Protein 2FCR (pdb70)

Sequence (173 aa):
KIGIFFSTSTGNTTEVADFIGKTLGAKADAPIDVDDVTDPQALKDYDLLFLGAPTWNTGADTERSGTSWDEFLYDKLPEVDMKDLPVAIFGLGDAEGYPDNF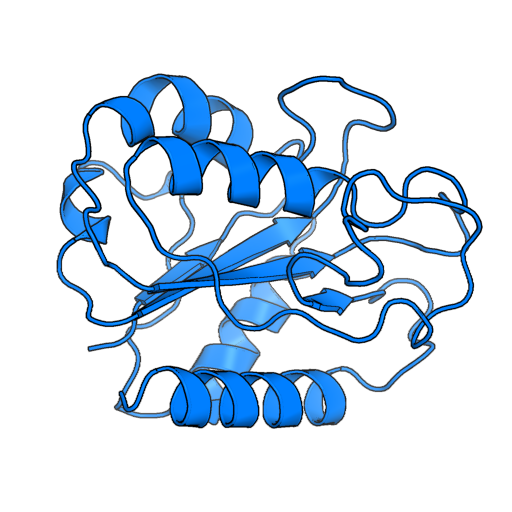CDAIEEIHDCFAKQGAKPVGFSNPDDYDYEESKSVRDGKFLGLPLDMVNDQIPMEKRVAGWVEAVVSETGV

Solvent-accessible surface area: 7747 Å² total; per-residue (Å²): 103,1,0,0,2,13,2,38,64,99,25,54,1,44,104,0,0,75,46,0,10,152,54,16,36,97,82,15,51,77,36,56,34,3,108,105,11,127,84,10,63,36,1,95,111,25,79,0,0,0,0,0,1,12,31,122,63,73,46,31,110,66,89,15,2,32,16,33,0,16,99,2,4,93,91,47,1,68,110,1,98,2,162,104,18,19,0,0,1,0,1,9,15,26,4,128,45,102,51,72,33,0,1,3,1,2,29,10,2,18,56,17,0,41,163,25,33,9,106,26,2,4,76,16,84,26,119,63,10,135,43,139,103,17,77,0,49,84,134,60,64,0,3,0,5,2,2,3,34,103,56,93,83,45,90,23,92,169,27,0,28,36,15,6,121,58,0,35,93,100,36,67,62

InterPro domains:
  IPR001226 Flavodoxin, conserved site [PS00201] (4-20)
  IPR008254 Flavodoxin/nitric oxide synthase [PF00258] (4-122)
  IPR008254 Flavodoxin/nitric oxide synthase [PS50902] (2-168)
  IPR010086 Flavodoxin, long chain [PIRSF038996] (1-170)
  IPR010086 Flavodoxin, long chain [TIGR01752] (1-169)
  IPR029039 Flavoprotein-like superfamily [G3DSA:3.40.50.360] (1-173)
  IPR029039 Flavoprotein-like superfamily [SSF52218] (1-170)
  IPR050619 Flavodoxin [PTHR42809] (1-171)

Nearest PDB structures (foldseek):
  2fcr-assembly1_A  TM=1.006E+00  e=1.785E-37  Chondrus crispus
  1obv-assembly1_A  TM=9.203E-01  e=1.081E-16  Nostoc sp. PCC 7119
  1d03-assembly1_A  TM=9.131E-01  e=2.484E-16  Synechococcus elongatus PCC 7942 = FACHB-805
  1czk-assembly1_A  TM=9.158E-01  e=4.710E-16  Synechococcus elongatus PCC 7942 = FACHB-805
  2wc1-assembly1_A  TM=8.711E-01  e=2.051E-15  Rhodobacter capsulatus

Organism: Chondrus crispus (NCBI:txid2769)

Structure (mmCIF, N/CA/C/O backbone):
data_2FCR
#
_entry.id   2FCR
#
_cell.length_a   63.570
_cell.length_b   48.830
_cell.length_c   56.830
_cell.angle_alpha   90.00
_cell.angle_beta   90.00
_cell.angle_gamma   90.00
#
_symmetry.space_group_name_H-M   'P 21 21 21'
#
loop_
_entity.id
_entity.type
_entity.pdbx_description
1 polymer FLAVODOXIN
2 non-polymer 'FLAVIN MONONUCLEOTIDE'
3 water water
#
loop_
_atom_site.group_PDB
_atom_site.id
_atom_site.type_symbol
_atom_site.label_atom_id
_atom_site.label_alt_id
_atom_site.label_comp_id
_atom_site.label_asym_id
_atom_site.label_entity_id
_atom_site.label_seq_id
_atom_site.pdbx_PDB_ins_code
_atom_site.Cartn_x
_atom_site.Cartn_y
_atom_site.Cartn_z
_atom_site.occupancy
_atom_site.B_iso_or_equiv
_atom_site.auth_seq_id
_atom_site.auth_comp_id
_atom_site.auth_asym_id
_atom_site.auth_atom_id
_atom_site.pdbx_PDB_model_num
ATOM 1 N N . LYS A 1 1 ? 41.047 48.347 33.274 1.00 0.00 1 LYS A N 1
ATOM 2 C CA . LYS A 1 1 ? 40.386 47.912 32.024 1.00 0.00 1 LYS A CA 1
ATOM 3 C C . LYS A 1 1 ? 41.174 46.721 31.450 1.00 0.00 1 LYS A C 1
ATOM 4 O O . LYS A 1 1 ? 42.401 46.730 31.552 1.00 0.00 1 LYS A O 1
ATOM 10 N N . ILE A 1 2 ? 40.450 45.724 30.955 1.00 0.00 2 ILE A N 1
ATOM 11 C CA . ILE A 1 2 ? 41.047 44.513 30.364 1.00 0.00 2 ILE A CA 1
ATOM 12 C C . ILE A 1 2 ? 40.888 44.592 28.841 1.00 0.00 2 ILE A C 1
ATOM 13 O O . ILE A 1 2 ? 39.795 44.928 28.347 1.00 0.00 2 ILE A O 1
ATOM 18 N N . GLY A 1 3 ? 41.944 44.284 28.148 1.00 0.00 3 GLY A N 1
ATOM 19 C CA . GLY A 1 3 ? 41.937 44.313 26.665 1.00 0.00 3 GLY A CA 1
ATOM 20 C C . GLY A 1 3 ? 42.001 42.892 26.147 1.00 0.00 3 GLY A C 1
ATOM 21 O O . GLY A 1 3 ? 42.630 41.999 26.784 1.00 0.00 3 GLY A O 1
ATOM 22 N N . ILE A 1 4 ? 41.416 42.707 24.954 1.00 0.00 4 ILE A N 1
ATOM 23 C CA . ILE A 1 4 ? 41.397 41.374 24.301 1.00 0.00 4 ILE A CA 1
ATOM 24 C C . ILE A 1 4 ? 41.905 41.584 22.885 1.00 0.00 4 ILE A C 1
ATOM 25 O O . ILE A 1 4 ? 41.232 42.311 22.135 1.00 0.00 4 ILE A O 1
ATOM 30 N N . PHE A 1 5 ? 43.069 41.032 22.573 1.00 0.00 5 PHE A N 1
ATOM 31 C CA . PHE A 1 5 ? 43.628 41.261 21.203 1.00 0.00 5 PHE A CA 1
ATOM 32 C C . PHE A 1 5 ? 43.768 39.879 20.584 1.00 0.00 5 PHE A C 1
ATOM 33 O O . PHE A 1 5 ? 44.226 38.918 21.215 1.00 0.00 5 PHE A O 1
ATOM 41 N N . PHE A 1 6 ? 43.361 39.796 19.317 1.00 0.00 6 PHE A N 1
ATOM 42 C CA . PHE A 1 6 ? 43.456 38.498 18.635 1.00 0.00 6 PHE A CA 1
ATOM 43 C C . PHE A 1 6 ? 43.615 38.756 17.106 1.00 0.00 6 PHE A C 1
ATOM 44 O O . PHE A 1 6 ? 43.666 39.899 16.651 1.00 0.00 6 PHE A O 1
ATOM 52 N N . SER A 1 7 ? 43.736 37.633 16.441 1.00 0.00 7 SER A N 1
ATOM 53 C CA . SER A 1 7 ? 43.749 37.599 14.963 1.00 0.00 7 SER A CA 1
ATOM 54 C C . SER A 1 7 ? 43.215 36.207 14.600 1.00 0.00 7 SER A C 1
ATOM 55 O O . SER A 1 7 ? 43.164 35.275 15.424 1.00 0.00 7 SER A O 1
ATOM 58 N N . THR A 1 8 ? 42.821 36.095 13.338 1.00 0.00 8 THR A N 1
ATOM 59 C CA . THR A 1 8 ? 42.274 34.821 12.861 1.00 0.00 8 THR A CA 1
ATOM 60 C C . THR A 1 8 ? 42.382 34.703 11.338 1.00 0.00 8 THR A C 1
ATOM 61 O O . THR A 1 8 ? 42.630 35.734 10.690 1.00 0.00 8 THR A O 1
ATOM 65 N N . SER A 1 9 ? 42.141 33.492 10.883 1.00 0.00 9 SER A N 1
ATOM 66 C CA . SER A 1 9 ? 42.102 33.268 9.422 1.00 0.00 9 SER A CA 1
ATOM 67 C C . SER A 1 9 ? 40.698 32.775 9.093 1.00 0.00 9 SER A C 1
ATOM 68 O O . SER A 1 9 ? 40.075 33.326 8.166 1.00 0.00 9 SER A O 1
ATOM 71 N N . THR A 1 10 ? 40.189 31.788 9.815 1.00 0.00 10 THR A N 1
ATOM 72 C CA . THR A 1 10 ? 38.873 31.227 9.530 1.00 0.00 10 THR A CA 1
ATOM 73 C C . THR A 1 10 ? 37.799 31.588 10.548 1.00 0.00 10 THR A C 1
ATOM 74 O O . THR A 1 10 ? 36.705 30.978 10.485 1.00 0.00 10 THR A O 1
ATOM 78 N N . GLY A 1 11 ? 38.091 32.521 11.434 1.00 0.00 11 GLY A N 1
ATOM 79 C CA . GLY A 1 11 ? 37.119 32.980 12.417 1.00 0.00 11 GLY A CA 1
ATOM 80 C C . GLY A 1 11 ? 36.896 32.218 13.668 1.00 0.00 11 GLY A C 1
ATOM 81 O O . GLY A 1 11 ? 36.019 32.692 14.475 1.00 0.00 11 GLY A O 1
ATOM 82 N N . 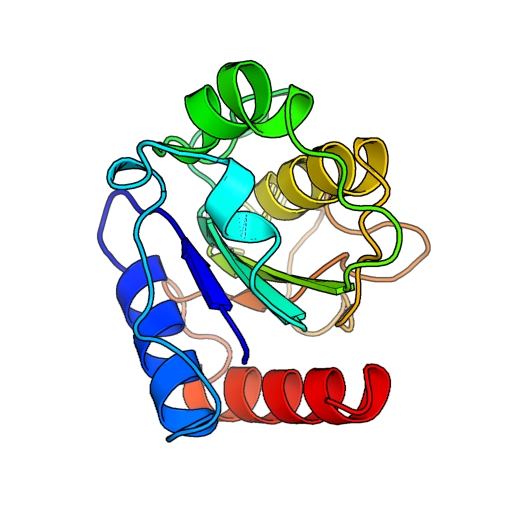ASN A 1 12 ? 37.551 31.105 13.935 1.00 0.00 12 ASN A N 1
ATOM 83 C CA . ASN A 1 12 ? 37.392 30.323 15.157 1.00 0.00 12 ASN A CA 1
ATOM 84 C C . ASN A 1 12 ? 37.894 31.110 16.401 1.00 0.00 12 ASN A C 1
ATOM 85 O O . ASN A 1 12 ? 37.220 31.041 17.452 1.00 0.00 12 ASN A O 1
ATOM 90 N N . THR A 1 13 ? 39.007 31.779 16.236 1.00 0.00 13 THR A N 1
ATOM 91 C CA . THR A 1 13 ? 39.636 32.570 17.276 1.00 0.00 13 THR A CA 1
ATOM 92 C C . THR A 1 13 ? 38.721 33.737 17.674 1.00 0.00 13 THR A C 1
ATOM 93 O O . THR A 1 13 ? 38.689 34.093 18.862 1.00 0.00 13 THR A O 1
ATOM 97 N N . THR A 1 14 ? 38.028 34.274 16.691 1.00 0.00 14 THR A N 1
ATOM 98 C CA . THR A 1 14 ? 37.106 35.368 16.947 1.00 0.00 14 THR A CA 1
ATOM 99 C C . THR A 1 14 ? 36.038 34.943 17.964 1.00 0.00 14 THR A C 1
ATOM 100 O O . THR A 1 14 ? 35.688 35.729 18.851 1.00 0.00 14 THR A O 1
ATOM 104 N N . GLU A 1 15 ? 35.510 33.756 17.771 1.00 0.00 15 GLU A N 1
ATOM 105 C CA . GLU A 1 15 ? 34.455 33.185 18.572 1.00 0.00 15 GLU A CA 1
ATOM 106 C C . GLU A 1 15 ? 34.881 33.097 20.044 1.00 0.00 15 GLU A C 1
ATOM 107 O O . GLU A 1 15 ? 34.105 33.424 20.970 1.00 0.00 15 GLU A O 1
ATOM 113 N N . VAL A 1 16 ? 36.120 32.648 20.209 1.00 0.00 16 VAL A N 1
ATOM 114 C CA . VAL A 1 16 ? 36.724 32.506 21.539 1.00 0.00 16 VAL A CA 1
ATOM 115 C C . VAL A 1 16 ? 36.953 33.868 22.181 1.00 0.00 16 VAL A C 1
ATOM 116 O O . VAL A 1 16 ? 36.667 34.000 23.380 1.00 0.00 16 VAL A O 1
ATOM 120 N N . ALA A 1 17 ? 37.417 34.835 21.402 1.00 0.00 17 ALA A N 1
ATOM 121 C CA . ALA A 1 17 ? 37.691 36.183 21.857 1.00 0.00 17 ALA A CA 1
ATOM 122 C C . ALA A 1 17 ? 36.387 36.847 22.346 1.00 0.00 17 ALA A C 1
ATOM 123 O O . ALA A 1 17 ? 36.375 37.536 23.363 1.00 0.00 17 ALA A O 1
ATOM 125 N N . ASP A 1 18 ? 35.332 36.598 21.595 1.00 0.00 18 ASP A N 1
ATOM 126 C CA . ASP A 1 18 ? 33.985 37.145 21.931 1.00 0.00 18 ASP A CA 1
ATOM 127 C C . ASP A 1 18 ? 33.501 36.544 23.261 1.00 0.00 18 ASP A C 1
ATOM 128 O O . ASP A 1 18 ? 32.967 37.272 24.102 1.00 0.00 18 ASP A O 1
ATOM 133 N N . PHE A 1 19 ? 33.705 35.245 23.386 1.00 0.00 19 PHE A N 1
ATOM 134 C CA . PHE A 1 19 ? 33.279 34.533 24.585 1.00 0.00 19 PHE A CA 1
ATOM 135 C C . PHE A 1 19 ? 34.016 35.065 25.824 1.00 0.00 19 PHE A C 1
ATOM 136 O O . PHE A 1 19 ? 33.406 35.289 26.898 1.00 0.00 19 PHE A O 1
ATOM 144 N N . ILE A 1 20 ? 35.313 35.324 25.687 1.00 0.00 20 ILE A N 1
ATOM 145 C CA . ILE A 1 20 ? 36.051 35.895 26.846 1.00 0.00 20 ILE A CA 1
ATOM 146 C C . ILE A 1 20 ? 35.421 37.213 27.250 1.00 0.00 20 ILE A C 1
ATOM 147 O O . ILE A 1 20 ? 35.231 37.575 28.415 1.00 0.00 20 ILE A O 1
ATOM 152 N N . GLY A 1 21 ? 35.084 38.019 26.244 1.00 0.00 21 GLY A N 1
ATOM 153 C CA . GLY A 1 21 ? 34.455 39.328 26.477 1.00 0.00 21 GLY A CA 1
ATOM 154 C C . GLY A 1 21 ? 33.165 39.162 27.284 1.00 0.00 21 GLY A C 1
ATOM 155 O O . GLY A 1 21 ? 32.898 39.962 28.227 1.00 0.00 21 GLY A O 1
ATOM 156 N N . LYS A 1 22 ? 32.376 38.195 26.915 1.00 0.00 22 LYS A N 1
ATOM 157 C CA . LYS A 1 22 ? 31.105 37.902 27.591 1.00 0.00 22 LYS A CA 1
ATOM 158 C C . LYS A 1 22 ? 31.321 37.492 29.029 1.00 0.00 22 LYS A C 1
ATOM 159 O O . LYS A 1 22 ? 30.577 37.975 29.915 1.00 0.00 22 LYS A O 1
ATOM 165 N N . THR A 1 23 ? 32.287 36.632 29.302 1.00 0.00 23 THR A N 1
ATOM 166 C CA . THR A 1 23 ? 32.561 36.217 30.683 1.00 0.00 23 THR A CA 1
ATOM 167 C C . THR A 1 23 ? 32.993 37.414 31.518 1.00 0.00 23 THR A C 1
ATOM 168 O O . THR A 1 23 ? 32.592 37.492 32.700 1.00 0.00 23 THR A O 1
ATOM 172 N N . LEU A 1 24 ? 33.737 38.351 30.961 1.00 0.00 24 LEU A N 1
ATOM 173 C CA . LEU A 1 24 ? 34.239 39.523 31.677 1.00 0.00 24 LEU A CA 1
ATOM 174 C C . LEU A 1 24 ? 33.247 40.666 31.830 1.00 0.00 24 LEU A C 1
ATOM 175 O O . LEU A 1 24 ? 33.451 41.481 32.745 1.00 0.00 24 LEU A O 1
ATOM 180 N N . GLY A 1 25 ? 32.275 40.739 30.950 1.00 0.00 25 GLY A N 1
ATOM 181 C CA . GLY A 1 25 ? 31.264 41.808 31.018 1.00 0.00 25 GLY A CA 1
ATOM 182 C C . GLY A 1 25 ? 31.855 43.185 30.859 1.00 0.00 25 GLY A C 1
ATOM 183 O O . GLY A 1 25 ? 32.720 43.454 30.012 1.00 0.00 25 GLY A O 1
ATOM 184 N N . ALA A 1 26 ? 31.416 44.103 31.700 1.00 0.00 26 ALA A N 1
ATOM 185 C CA . ALA A 1 26 ? 31.880 45.505 31.671 1.00 0.00 26 ALA A CA 1
ATOM 186 C C . ALA A 1 26 ? 33.355 45.729 31.978 1.00 0.00 26 ALA A C 1
ATOM 187 O O . ALA A 1 26 ? 33.870 46.848 31.734 1.00 0.00 26 ALA A O 1
ATOM 189 N N . LYS A 1 27 ? 34.048 44.758 32.518 1.00 0.00 27 LYS A N 1
ATOM 190 C CA . LYS A 1 27 ? 35.466 44.894 32.853 1.00 0.00 27 LYS A CA 1
ATOM 191 C C . LYS A 1 27 ? 36.375 44.811 31.626 1.00 0.00 27 LYS A C 1
ATOM 192 O O . LYS A 1 27 ? 37.583 45.095 31.768 1.00 0.00 27 LYS A O 1
ATOM 198 N 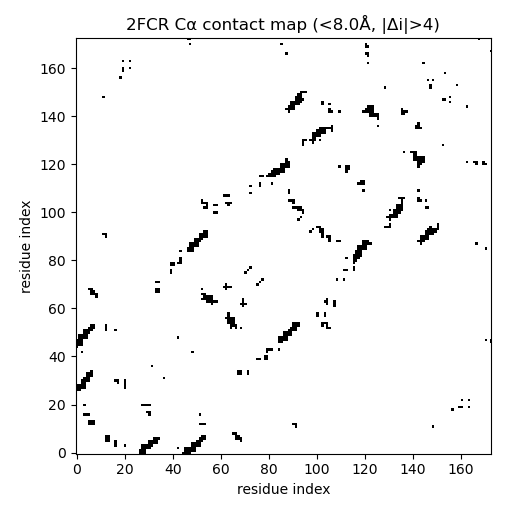N . ALA A 1 28 ? 35.854 44.421 30.489 1.00 0.00 28 ALA A N 1
ATOM 199 C CA . ALA A 1 28 ? 36.654 44.294 29.279 1.00 0.00 28 ALA A CA 1
ATOM 200 C C . ALA A 1 28 ? 36.121 45.124 28.125 1.00 0.00 28 ALA A C 1
ATOM 201 O O . ALA A 1 28 ? 34.925 45.339 27.989 1.00 0.00 28 ALA A O 1
ATOM 203 N N . ASP A 1 29 ? 37.068 45.514 27.295 1.00 0.00 29 ASP A N 1
ATOM 204 C CA . ASP A 1 29 ? 36.724 46.232 26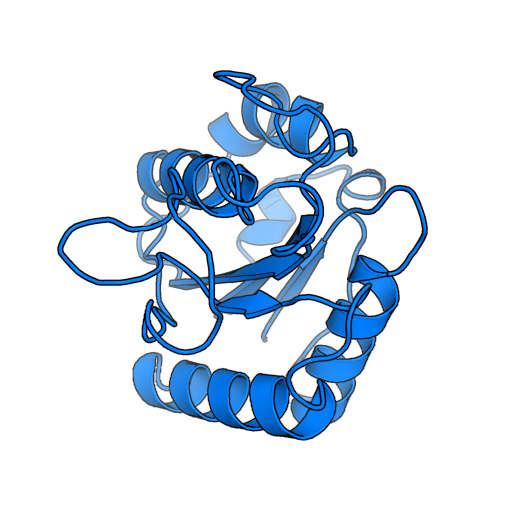.045 1.00 0.00 29 ASP A CA 1
ATOM 205 C C . ASP A 1 29 ? 36.426 45.114 25.022 1.00 0.00 29 ASP A C 1
ATOM 206 O O . ASP A 1 29 ? 36.832 43.947 25.176 1.00 0.00 29 ASP A O 1
ATOM 211 N N . ALA A 1 30 ? 35.726 45.505 23.994 1.00 0.00 30 ALA A N 1
ATOM 212 C CA . ALA A 1 30 ? 35.358 44.582 22.897 1.00 0.00 30 ALA A CA 1
ATOM 213 C C . ALA A 1 30 ? 36.680 44.113 22.289 1.00 0.00 30 ALA A C 1
ATOM 214 O O . ALA A 1 30 ? 37.646 44.889 22.249 1.00 0.00 30 ALA A O 1
ATOM 216 N N . PRO A 1 31 ? 36.724 42.858 21.891 1.00 0.00 31 PRO A N 1
ATOM 217 C CA . PRO A 1 31 ? 37.945 42.292 21.277 1.00 0.00 31 PRO A CA 1
ATOM 218 C C . PRO A 1 31 ? 38.320 43.132 20.067 1.00 0.00 31 PRO A C 1
ATOM 219 O O . PRO A 1 31 ? 37.468 43.678 19.322 1.00 0.00 31 PRO A O 1
ATOM 223 N N . ILE A 1 32 ? 39.630 43.215 19.851 1.00 0.00 32 ILE A N 1
ATOM 224 C CA . ILE A 1 32 ? 40.227 43.962 18.760 1.00 0.00 32 ILE A CA 1
ATOM 225 C C . ILE A 1 32 ? 41.136 43.049 17.941 1.00 0.00 32 ILE A C 1
ATOM 226 O O . ILE A 1 32 ? 42.020 42.360 18.470 1.00 0.00 32 ILE A O 1
ATOM 231 N N . ASP A 1 33 ? 40.914 43.073 16.634 1.00 0.00 33 ASP A N 1
ATOM 232 C CA . ASP A 1 33 ? 41.759 42.277 15.731 1.00 0.00 33 ASP A CA 1
ATOM 233 C C . ASP A 1 33 ? 43.031 43.112 15.566 1.00 0.00 33 ASP A C 1
ATOM 234 O O . ASP A 1 33 ? 42.948 44.328 15.310 1.00 0.00 33 ASP A O 1
ATOM 239 N N . VAL A 1 34 ? 44.149 42.448 15.748 1.00 0.00 34 VAL A N 1
ATOM 240 C CA . VAL A 1 34 ? 45.484 43.073 15.606 1.00 0.00 34 VAL A CA 1
ATOM 241 C C . VAL A 1 34 ? 45.675 43.791 14.270 1.00 0.00 34 VAL A C 1
ATOM 242 O O . VAL A 1 34 ? 46.412 44.792 14.162 1.00 0.00 34 VAL A O 1
ATOM 246 N N . ASP A 1 35 ? 45.020 43.283 13.241 1.00 0.00 35 ASP A N 1
ATOM 247 C CA . ASP A 1 35 ? 45.103 43.898 11.889 1.00 0.00 35 ASP A CA 1
ATOM 248 C C . ASP A 1 35 ? 44.537 45.314 11.957 1.00 0.00 35 ASP A C 1
ATOM 249 O O . ASP A 1 35 ? 44.836 46.213 11.127 1.00 0.00 35 ASP A O 1
ATOM 254 N N . ASP A 1 36 ? 43.673 45.554 12.923 1.00 0.00 36 ASP A N 1
ATOM 255 C CA . ASP A 1 36 ? 42.999 46.833 13.094 1.00 0.00 36 ASP A CA 1
ATOM 256 C C . ASP A 1 36 ? 43.755 47.829 13.957 1.00 0.00 36 ASP A C 1
ATOM 257 O O . ASP A 1 36 ? 43.278 48.967 14.128 1.00 0.00 36 ASP A O 1
ATOM 262 N N . VAL A 1 37 ? 44.849 47.394 14.526 1.00 0.00 37 VAL A N 1
ATOM 263 C CA . VAL A 1 37 ? 45.643 48.244 15.384 1.00 0.00 37 VAL A CA 1
ATOM 264 C C . VAL A 1 37 ? 46.641 49.089 14.605 1.00 0.00 37 VAL A C 1
ATOM 265 O O . VAL A 1 37 ? 47.633 48.600 14.048 1.00 0.00 37 VAL A O 1
ATOM 269 N N . THR A 1 38 ? 46.393 50.378 14.719 1.00 0.00 38 THR A N 1
ATOM 270 C CA . THR A 1 38 ? 47.315 51.379 14.105 1.00 0.00 38 THR A CA 1
ATOM 271 C C . THR A 1 38 ? 48.428 51.618 15.100 1.00 0.00 38 THR A C 1
ATOM 272 O O . THR A 1 38 ? 49.597 51.188 14.872 1.00 0.00 38 THR A O 1
ATOM 276 N N . ASP A 1 39 ? 48.097 52.160 16.236 1.00 0.00 39 ASP A N 1
ATOM 277 C CA . ASP A 1 39 ? 49.012 52.473 17.339 1.00 0.00 39 ASP A CA 1
ATOM 278 C C . ASP A 1 39 ? 49.184 51.286 18.294 1.00 0.00 39 ASP A C 1
ATOM 279 O O . ASP A 1 39 ? 48.250 51.008 19.049 1.00 0.00 39 ASP A O 1
ATOM 284 N N . PRO A 1 40 ? 50.373 50.690 18.282 1.00 0.00 40 PRO A N 1
ATOM 285 C CA . PRO A 1 40 ? 50.684 49.558 19.135 1.00 0.00 40 PRO A CA 1
ATOM 286 C C . PRO A 1 40 ? 50.799 50.002 20.601 1.00 0.00 40 PRO A C 1
ATOM 287 O O . PRO A 1 40 ? 50.831 49.089 21.459 1.00 0.00 40 PRO A O 1
ATOM 291 N N . GLN A 1 41 ? 50.850 51.301 20.823 1.00 0.00 41 GLN A N 1
ATOM 292 C CA . GLN A 1 41 ? 50.964 51.838 22.192 1.00 0.00 41 GLN A CA 1
ATOM 293 C C . GLN A 1 41 ? 49.655 51.628 22.925 1.00 0.00 41 GLN A C 1
ATOM 294 O O . GLN A 1 41 ? 49.623 51.608 24.181 1.00 0.00 41 GLN A O 1
ATOM 300 N N . ALA A 1 42 ? 48.612 51.398 22.175 1.00 0.00 42 ALA A N 1
ATOM 301 C CA . ALA A 1 42 ? 47.290 51.149 22.777 1.00 0.00 42 ALA A CA 1
ATOM 302 C C . ALA A 1 42 ? 47.334 49.968 23.744 1.00 0.00 42 ALA A C 1
ATOM 303 O O . ALA A 1 42 ? 46.546 49.938 24.715 1.00 0.00 42 ALA A O 1
ATOM 305 N N . LEU A 1 43 ? 48.192 48.996 23.442 1.00 0.00 43 LEU A N 1
ATOM 306 C CA . LEU A 1 43 ? 48.332 47.775 24.249 1.00 0.00 43 LEU A CA 1
ATOM 307 C C . LEU A 1 43 ? 48.580 48.078 25.721 1.00 0.00 43 LEU A C 1
ATOM 308 O O . LEU A 1 43 ? 48.237 47.292 26.602 1.00 0.00 43 LEU A O 1
ATOM 313 N N . LYS A 1 44 ? 49.222 49.191 25.977 1.00 0.00 44 LYS A N 1
ATOM 314 C CA . LYS A 1 44 ? 49.566 49.650 27.312 1.00 0.00 44 LYS A CA 1
ATOM 315 C C . LYS A 1 44 ? 48.440 50.305 28.068 1.00 0.00 44 LYS A C 1
ATOM 316 O O . LYS A 1 44 ? 48.625 50.554 29.290 1.00 0.00 44 LYS A O 1
ATOM 322 N N . ASP A 1 45 ? 47.328 50.612 27.460 1.00 0.00 45 ASP A N 1
ATOM 323 C CA . ASP A 1 45 ? 46.234 51.276 28.199 1.00 0.00 45 ASP A CA 1
ATOM 324 C C . ASP A 1 45 ? 45.402 50.300 29.017 1.00 0.00 45 ASP A C 1
ATOM 325 O O . ASP A 1 45 ? 44.296 50.725 29.455 1.00 0.00 45 ASP A O 1
ATOM 330 N N . TYR A 1 46 ? 45.879 49.099 29.216 1.00 0.00 46 TYR A N 1
ATOM 331 C CA . TYR A 1 46 ? 45.103 48.083 29.955 1.00 0.00 46 TYR A CA 1
ATOM 332 C C . TYR A 1 46 ? 45.872 47.526 31.137 1.00 0.00 46 TYR A C 1
ATOM 333 O O . TYR A 1 46 ? 47.093 47.614 31.234 1.00 0.00 46 TYR A O 1
ATOM 342 N N . ASP A 1 47 ? 45.109 46.887 32.029 1.00 0.00 47 ASP A N 1
ATOM 343 C CA . ASP A 1 47 ? 45.669 46.301 33.234 1.00 0.00 47 ASP A CA 1
ATOM 344 C C . ASP A 1 47 ? 46.037 44.836 33.013 1.00 0.00 47 ASP A C 1
ATOM 345 O O . ASP A 1 47 ? 46.870 44.313 33.757 1.00 0.00 47 ASP A O 1
ATOM 350 N N . LEU A 1 48 ? 45.395 44.240 32.046 1.00 0.00 48 LEU A N 1
ATOM 351 C CA . LEU A 1 48 ? 45.535 42.834 31.671 1.00 0.00 48 LEU A CA 1
ATOM 352 C C . LEU A 1 48 ? 45.097 42.712 30.194 1.00 0.00 48 LEU A C 1
ATOM 353 O O . LEU A 1 48 ? 44.181 43.415 29.779 1.00 0.00 48 LEU A O 1
ATOM 358 N N . LEU A 1 49 ? 45.847 41.862 29.506 1.00 0.00 49 LEU A N 1
ATOM 359 C CA . LEU A 1 49 ? 45.561 41.603 28.085 1.00 0.00 49 LEU A CA 1
ATOM 360 C C . LEU A 1 49 ? 45.338 40.099 27.909 1.00 0.00 49 LEU A C 1
ATOM 361 O O . LEU A 1 49 ? 46.177 39.333 28.426 1.00 0.00 49 LEU A O 1
ATOM 366 N N . PHE A 1 50 ? 44.277 39.782 27.199 1.00 0.00 50 PHE A N 1
ATOM 367 C CA . PHE A 1 50 ? 44.010 38.385 26.784 1.00 0.00 50 PHE A CA 1
ATOM 368 C C . PHE A 1 50 ? 44.461 38.415 25.295 1.00 0.00 50 PHE A C 1
ATOM 369 O O . PHE A 1 50 ? 43.990 39.308 24.590 1.00 0.00 50 PHE A O 1
ATOM 377 N N . LEU A 1 51 ? 45.351 37.555 24.886 1.00 0.00 51 LEU A N 1
ATOM 378 C CA . LEU A 1 51 ? 45.872 37.545 23.488 1.00 0.00 51 LEU A CA 1
ATOM 379 C C . LEU A 1 51 ? 45.529 36.222 22.857 1.00 0.00 51 LEU A C 1
ATOM 380 O O . LEU A 1 51 ? 45.834 35.153 23.437 1.00 0.00 51 LEU A O 1
ATOM 385 N N . GLY A 1 52 ? 44.931 36.227 21.647 1.00 0.00 52 GLY A N 1
ATOM 386 C CA . GLY A 1 52 ? 44.601 34.884 21.112 1.00 0.00 52 GLY A CA 1
ATOM 387 C C . GLY A 1 52 ? 45.065 34.728 19.663 1.00 0.00 52 GLY A C 1
ATOM 388 O O . GLY A 1 52 ? 45.084 35.729 18.930 1.00 0.00 52 GLY A O 1
ATOM 389 N N . ALA A 1 53 ? 45.395 33.497 19.356 1.00 0.00 53 ALA A N 1
ATOM 390 C CA . ALA A 1 53 ? 45.828 33.219 17.947 1.00 0.00 53 ALA A CA 1
ATOM 391 C C . ALA A 1 53 ? 45.783 31.759 17.640 1.00 0.00 53 ALA A C 1
ATOM 392 O O . ALA A 1 53 ? 46.133 30.934 18.504 1.00 0.00 53 ALA A O 1
ATOM 394 N N . PRO A 1 54 ? 45.440 31.432 16.401 1.00 0.00 54 PRO A N 1
ATOM 395 C CA . PRO A 1 54 ? 45.484 30.045 15.924 1.00 0.00 54 PRO A CA 1
ATOM 396 C C . PRO A 1 54 ? 46.921 29.757 15.424 1.00 0.00 54 PRO A C 1
ATOM 397 O O . PRO A 1 54 ? 47.811 30.636 15.401 1.00 0.00 54 PRO A O 1
ATOM 401 N N . THR A 1 55 ? 47.150 28.551 15.003 1.00 0.00 55 THR A N 1
ATOM 402 C CA . THR A 1 55 ? 48.440 28.048 14.458 1.00 0.00 55 THR A CA 1
ATOM 403 C C . THR A 1 55 ? 48.116 27.565 13.020 1.00 0.00 55 THR A C 1
ATOM 404 O O . THR A 1 55 ? 47.347 26.622 12.883 1.00 0.00 55 THR A O 1
ATOM 408 N N . TRP A 1 56 ? 48.745 28.190 12.054 1.00 0.00 56 TRP A N 1
ATOM 409 C CA . TRP A 1 56 ? 48.510 27.823 10.622 1.00 0.00 56 TRP A CA 1
ATOM 410 C C . TRP A 1 56 ? 49.763 27.399 9.911 1.00 0.00 56 TRP A C 1
ATOM 411 O O . TRP A 1 56 ? 49.674 26.564 8.968 1.00 0.00 56 TRP A O 1
ATOM 422 N N . ASN A 1 57 ? 50.913 27.926 10.275 1.00 0.00 57 ASN A N 1
ATOM 423 C CA . ASN A 1 57 ? 52.166 27.579 9.542 1.00 0.00 57 ASN A CA 1
ATOM 424 C C . ASN A 1 57 ? 52.916 26.495 10.281 1.00 0.00 57 ASN A C 1
ATOM 425 O O . ASN A 1 57 ? 53.857 26.837 11.036 1.00 0.00 57 ASN A O 1
ATOM 430 N N . THR A 1 58 ? 52.496 25.265 10.099 1.00 0.00 58 THR A N 1
ATOM 431 C CA . THR A 1 58 ? 53.062 24.102 10.775 1.00 0.00 58 THR A CA 1
ATOM 432 C C . THR A 1 58 ? 54.575 23.980 10.718 1.00 0.00 58 THR A C 1
ATOM 433 O O . THR A 1 58 ? 55.134 24.034 9.610 1.00 0.00 58 THR A O 1
ATOM 437 N N . GLY A 1 59 ? 55.198 23.824 11.872 1.00 0.00 59 GLY A N 1
ATOM 438 C CA . GLY A 1 59 ? 56.628 23.658 12.054 1.00 0.00 59 GLY A CA 1
ATOM 439 C C . GLY A 1 59 ? 57.455 24.894 11.832 1.00 0.00 59 GLY A C 1
ATOM 440 O O . GLY A 1 59 ? 58.713 24.820 12.014 1.00 0.00 59 GLY A O 1
ATOM 441 N N . ALA A 1 60 ? 56.902 26.036 11.531 1.00 0.00 60 ALA A N 1
ATOM 442 C CA . ALA A 1 60 ? 57.683 27.262 11.303 1.00 0.00 60 ALA A CA 1
ATOM 443 C C . ALA A 1 60 ? 58.325 27.721 12.622 1.00 0.00 60 ALA A C 1
ATOM 444 O O . ALA A 1 60 ? 57.728 27.550 13.690 1.00 0.00 60 ALA A O 1
ATOM 446 N N . ASP A 1 61 ? 59.502 28.292 12.469 1.00 0.00 61 ASP A N 1
ATOM 447 C CA . ASP A 1 61 ? 60.283 28.800 13.594 1.00 0.00 61 ASP A CA 1
ATOM 448 C C . ASP A 1 61 ? 59.667 30.099 14.065 1.00 0.00 61 ASP A C 1
ATOM 449 O O . ASP A 1 61 ? 59.527 30.309 15.276 1.00 0.00 61 ASP A O 1
ATOM 454 N N . THR A 1 62 ? 59.298 30.929 13.099 1.00 0.00 62 THR A N 1
ATOM 455 C CA . THR A 1 62 ? 58.631 32.213 13.378 1.00 0.00 62 THR A CA 1
ATOM 456 C C . THR A 1 62 ? 57.423 32.355 12.457 1.00 0.00 62 THR A C 1
ATOM 457 O O . THR A 1 62 ? 57.315 31.632 11.440 1.00 0.00 62 THR A O 1
ATOM 461 N N . GLU A 1 63 ? 56.565 33.307 12.798 1.00 0.00 63 GLU A N 1
ATOM 462 C CA . GLU A 1 63 ? 55.338 33.551 12.008 1.00 0.00 63 GLU A CA 1
ATOM 463 C C . GLU A 1 63 ? 54.524 32.277 11.917 1.00 0.00 63 GLU A C 1
ATOM 464 O O . GLU A 1 63 ? 54.238 31.769 10.820 1.00 0.00 63 GLU A O 1
ATOM 470 N N . ARG A 1 64 ? 54.130 31.779 13.071 1.00 0.00 64 ARG A N 1
ATOM 471 C CA . ARG A 1 64 ? 53.412 30.514 13.168 1.00 0.00 64 ARG A CA 1
ATOM 472 C C . ARG A 1 64 ? 51.905 30.631 13.071 1.00 0.00 64 ARG A C 1
ATOM 473 O O . ARG A 1 64 ? 51.225 29.625 12.792 1.00 0.00 64 ARG A O 1
ATOM 481 N N . SER A 1 65 ? 51.384 31.813 13.304 1.00 0.00 65 SER A N 1
ATOM 482 C CA . SER A 1 65 ? 49.909 31.969 13.344 1.00 0.00 65 SER A CA 1
ATOM 483 C C . SER A 1 65 ? 49.235 32.018 11.974 1.00 0.00 65 SER A C 1
ATOM 484 O O . SER A 1 65 ? 48.065 31.632 11.860 1.00 0.00 65 SER A O 1
ATOM 487 N N . GLY A 1 66 ? 49.953 32.555 11.002 1.00 0.00 66 GLY A N 1
ATOM 488 C CA . GLY A 1 66 ? 49.343 32.687 9.638 1.00 0.00 66 GLY A CA 1
ATOM 489 C C . GLY A 1 66 ? 48.269 33.756 9.712 1.00 0.00 66 GLY A C 1
ATOM 490 O O . GLY A 1 66 ? 47.283 33.688 8.945 1.00 0.00 66 GLY A O 1
ATOM 491 N N . THR A 1 67 ? 48.421 34.733 10.610 1.00 0.00 67 THR A N 1
ATOM 492 C CA . THR A 1 67 ? 47.474 35.836 10.781 1.00 0.00 67 THR A CA 1
ATOM 493 C C . THR A 1 67 ? 48.237 37.150 10.866 1.00 0.00 67 THR A C 1
ATOM 494 O O . THR A 1 67 ? 49.470 37.121 10.730 1.00 0.00 67 THR A O 1
ATOM 498 N N . SER A 1 68 ? 47.506 38.229 11.088 1.00 0.00 68 SER A N 1
ATOM 499 C CA . SER A 1 68 ? 48.103 39.562 11.235 1.00 0.00 68 SER A CA 1
ATOM 500 C C . SER A 1 68 ? 49.114 39.630 12.383 1.00 0.00 68 SER A C 1
ATOM 501 O O . SER A 1 68 ? 49.941 40.578 12.412 1.00 0.00 68 SER A O 1
ATOM 504 N N . TRP A 1 69 ? 49.095 38.683 13.275 1.00 0.00 69 TRP A N 1
ATOM 505 C CA . TRP A 1 69 ? 50.074 38.625 14.389 1.00 0.00 69 TRP A CA 1
ATOM 506 C C . TRP A 1 69 ? 51.498 38.483 13.815 1.00 0.00 69 TRP A C 1
ATOM 507 O O . TRP A 1 69 ? 52.445 39.020 14.395 1.00 0.00 69 TRP A O 1
ATOM 518 N N . ASP A 1 70 ? 51.644 37.760 12.719 1.00 0.00 70 ASP A N 1
ATOM 519 C CA . ASP A 1 70 ? 52.947 37.521 12.116 1.00 0.00 70 ASP A CA 1
ATOM 520 C C . ASP A 1 70 ? 53.704 38.795 11.781 1.00 0.00 70 ASP A C 1
ATOM 521 O O . ASP A 1 70 ? 54.969 38.761 11.866 1.00 0.00 70 ASP A O 1
ATOM 526 N N . GLU A 1 71 ? 53.056 39.826 11.355 1.00 0.00 71 GLU A N 1
ATOM 527 C CA . GLU A 1 71 ? 53.672 41.110 11.019 1.00 0.00 71 GLU A CA 1
ATOM 528 C C . GLU A 1 71 ? 53.806 41.930 12.315 1.00 0.00 71 GLU A C 1
ATOM 529 O O . GLU A 1 71 ? 54.861 42.482 12.594 1.00 0.00 71 GLU A O 1
ATOM 535 N N . PHE A 1 72 ? 52.700 41.960 13.048 1.00 0.00 72 PHE A N 1
ATOM 536 C CA . PHE A 1 72 ? 52.623 42.731 14.293 1.00 0.00 72 PHE A CA 1
ATOM 537 C C . PHE A 1 72 ? 53.742 42.419 15.282 1.00 0.00 72 PHE A C 1
ATOM 538 O O . PHE A 1 72 ? 54.365 43.371 15.804 1.00 0.00 72 PHE A O 1
ATOM 546 N N . LEU A 1 73 ? 54.015 41.173 15.543 1.00 0.00 73 LEU A N 1
ATOM 547 C CA . LEU A 1 73 ? 55.033 40.719 16.475 1.00 0.00 73 LEU A CA 1
ATOM 548 C C . LEU A 1 73 ? 56.431 41.276 16.174 1.00 0.00 73 LEU A C 1
ATOM 549 O O . LEU A 1 73 ? 57.162 41.623 17.129 1.00 0.00 73 LEU A O 1
ATOM 554 N N . TYR A 1 74 ? 56.800 41.339 14.918 1.00 0.00 74 TYR A N 1
ATOM 555 C CA . TYR A 1 74 ? 58.154 41.828 14.571 1.00 0.00 74 TYR A CA 1
ATOM 556 C C . TYR A 1 74 ? 58.300 43.249 14.151 1.00 0.00 74 TYR A C 1
ATOM 557 O O . TYR A 1 74 ? 59.381 43.893 14.315 1.00 0.00 74 TYR A O 1
ATOM 566 N N . ASP A 1 75 ? 57.289 43.854 13.560 1.00 0.00 75 ASP A N 1
ATOM 567 C CA . ASP A 1 75 ? 57.378 45.231 13.105 1.00 0.00 75 ASP A CA 1
ATOM 568 C C . ASP A 1 75 ? 56.889 46.252 14.128 1.00 0.00 75 ASP A C 1
ATOM 569 O O . ASP A 1 75 ? 57.436 47.375 14.156 1.00 0.00 75 ASP A O 1
ATOM 574 N N . LYS A 1 76 ? 55.840 45.905 14.861 1.00 0.00 76 LYS A N 1
ATOM 575 C CA . LYS A 1 76 ? 55.211 46.828 15.793 1.00 0.00 76 LYS A CA 1
ATOM 576 C C . LYS A 1 76 ? 55.465 46.662 17.282 1.00 0.00 76 LYS A C 1
ATOM 577 O O . LYS A 1 76 ? 55.789 47.648 17.987 1.00 0.00 76 LYS A O 1
ATOM 583 N N . LEU A 1 77 ? 55.312 45.436 17.754 1.00 0.00 77 LEU A N 1
ATOM 584 C CA . LEU A 1 77 ? 55.484 45.138 19.197 1.00 0.00 77 LEU A CA 1
ATOM 585 C C . LEU A 1 77 ? 56.793 45.612 19.800 1.00 0.00 77 LEU A C 1
ATOM 586 O O . LEU A 1 77 ? 56.813 46.076 20.970 1.00 0.00 77 LEU A O 1
ATOM 591 N N . PRO A 1 78 ? 57.893 45.485 19.072 1.00 0.00 78 PRO A N 1
ATOM 592 C CA . PRO A 1 78 ? 59.209 45.895 19.572 1.00 0.00 78 PRO A CA 1
ATOM 593 C C . PRO A 1 78 ? 59.222 47.326 20.038 1.00 0.00 78 PRO A C 1
ATOM 594 O O . PRO A 1 78 ? 60.086 47.702 20.874 1.00 0.00 78 PRO A O 1
ATOM 598 N N . GLU A 1 79 ? 58.287 48.146 19.572 1.00 0.00 79 GLU A N 1
ATOM 599 C CA . GLU A 1 79 ? 58.224 49.548 19.993 1.00 0.00 79 GLU A CA 1
ATOM 600 C C . GLU A 1 79 ? 57.442 49.772 21.283 1.00 0.00 79 GLU A C 1
ATOM 601 O O . GLU A 1 79 ? 57.264 50.959 2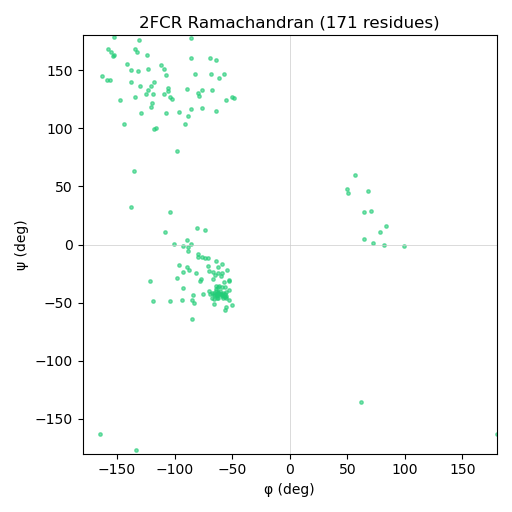1.686 1.00 0.00 79 GLU A O 1
ATOM 607 N N . VAL A 1 80 ? 56.921 48.713 21.868 1.00 0.00 80 VAL A N 1
ATOM 608 C CA . VAL A 1 80 ? 56.094 48.913 23.096 1.00 0.00 80 VAL A CA 1
ATOM 609 C C . VAL A 1 80 ? 56.806 48.410 24.335 1.00 0.00 80 VAL A C 1
ATOM 610 O O . VAL A 1 80 ? 57.270 47.263 24.374 1.00 0.00 80 VAL A O 1
ATOM 614 N N . ASP A 1 81 ? 56.863 49.255 25.346 1.00 0.00 81 ASP A N 1
ATOM 615 C CA . ASP A 1 81 ? 57.499 48.933 26.642 1.00 0.00 81 ASP A CA 1
ATOM 616 C C . ASP A 1 81 ? 56.399 48.347 27.523 1.00 0.00 81 ASP A C 1
ATOM 617 O O . ASP A 1 81 ? 55.548 49.094 28.034 1.00 0.00 81 ASP A O 1
ATOM 622 N N . MET A 1 82 ? 56.406 47.038 27.688 1.00 0.00 82 MET A N 1
ATOM 623 C CA . MET A 1 82 ? 55.325 46.398 28.472 1.00 0.00 82 MET A CA 1
ATOM 624 C C . MET A 1 82 ? 55.694 45.969 29.864 1.00 0.00 82 MET A C 1
ATOM 625 O O . MET A 1 82 ? 55.103 44.958 30.302 1.00 0.00 82 MET A O 1
ATOM 630 N N . LYS A 1 83 ? 56.666 46.677 30.438 1.00 0.00 83 LYS A N 1
ATOM 631 C CA . LYS A 1 83 ? 57.118 46.266 31.791 1.00 0.00 83 LYS A CA 1
ATOM 632 C C . LYS A 1 83 ? 55.961 46.047 32.751 1.00 0.00 83 LYS A C 1
ATOM 633 O O . LYS A 1 83 ? 55.090 46.896 32.933 1.00 0.00 83 LYS A O 1
ATOM 639 N N . ASP A 1 84 ? 55.980 44.865 33.325 1.00 0.00 84 ASP A N 1
ATOM 640 C CA . ASP A 1 84 ? 55.109 44.269 34.303 1.00 0.00 84 ASP A CA 1
ATOM 641 C C . ASP A 1 84 ? 53.672 44.025 33.865 1.00 0.00 84 ASP A C 1
ATOM 642 O O . ASP A 1 84 ? 52.852 43.615 34.746 1.00 0.00 84 ASP A O 1
ATOM 647 N N . LEU A 1 85 ? 53.335 44.269 32.626 1.00 0.00 85 LEU A N 1
ATOM 648 C CA . LEU A 1 85 ? 51.880 44.074 32.257 1.00 0.00 85 LEU A CA 1
ATOM 649 C C . LEU A 1 85 ? 51.625 42.604 32.063 1.00 0.00 85 LEU A C 1
ATOM 650 O O . LEU A 1 85 ? 52.350 41.955 31.296 1.00 0.00 85 LEU A O 1
ATOM 655 N N . PRO A 1 86 ? 50.595 42.082 32.740 1.00 0.00 86 PRO A N 1
ATOM 656 C CA . PRO A 1 86 ? 50.227 40.690 32.626 1.00 0.00 86 PRO A CA 1
ATOM 657 C C . PRO A 1 86 ? 49.489 40.382 31.313 1.00 0.00 86 PRO A C 1
ATOM 658 O O . PRO A 1 86 ? 48.606 41.169 30.927 1.00 0.00 86 PRO A O 1
ATOM 662 N N . VAL A 1 87 ? 49.896 39.333 30.660 1.00 0.00 87 VAL A N 1
ATOM 663 C CA . VAL A 1 87 ? 49.267 38.878 29.410 1.00 0.00 87 VAL A CA 1
ATOM 664 C C . VAL A 1 87 ? 48.974 37.379 29.563 1.00 0.00 87 VAL A C 1
ATOM 665 O O . VAL A 1 87 ? 49.813 36.583 30.029 1.00 0.00 87 VAL A O 1
ATOM 669 N N . ALA A 1 88 ? 47.773 37.052 29.108 1.00 0.00 88 ALA A N 1
ATOM 670 C CA . ALA A 1 88 ? 47.258 35.675 29.177 1.00 0.00 88 ALA A CA 1
ATOM 671 C C . ALA A 1 88 ? 46.978 35.241 27.716 1.00 0.00 88 ALA A C 1
ATOM 672 O O . ALA A 1 88 ? 46.126 35.919 27.125 1.00 0.00 88 ALA A O 1
ATOM 674 N N . ILE A 1 89 ? 47.614 34.181 27.318 1.00 0.00 89 ILE A N 1
ATOM 675 C CA . ILE A 1 89 ? 47.480 33.732 25.914 1.00 0.00 89 ILE A CA 1
ATOM 676 C C . ILE A 1 89 ? 46.622 32.511 25.716 1.00 0.00 89 ILE A C 1
ATOM 677 O O 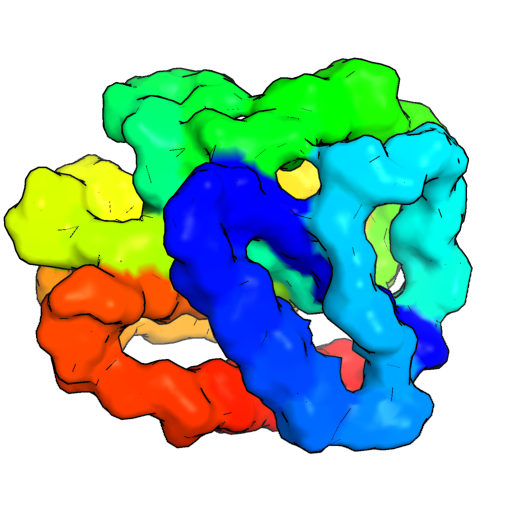. ILE A 1 89 ? 46.730 31.481 26.409 1.00 0.00 89 ILE A O 1
ATOM 682 N N . PHE A 1 90 ? 45.720 32.614 24.744 1.00 0.00 90 PHE A N 1
ATOM 683 C CA . PHE A 1 90 ? 44.855 31.486 24.386 1.00 0.00 90 PHE A CA 1
ATOM 684 C C . PHE A 1 90 ? 45.198 31.154 22.908 1.00 0.00 90 PHE A C 1
ATOM 685 O O . PHE A 1 90 ? 45.434 32.101 22.169 1.00 0.00 90 PHE A O 1
ATOM 693 N N . GLY A 1 91 ? 45.243 29.869 22.618 1.00 0.00 91 GLY A N 1
ATOM 694 C CA . GLY A 1 91 ? 45.554 29.552 21.186 1.00 0.00 91 GLY A CA 1
ATOM 695 C C . GLY A 1 91 ? 44.652 28.419 20.732 1.00 0.00 91 GLY A C 1
ATOM 696 O O . GLY A 1 91 ? 44.289 27.521 21.544 1.00 0.00 91 GLY A O 1
ATOM 697 N N . LEU A 1 92 ? 44.353 28.453 19.436 1.00 0.00 92 LEU A N 1
ATOM 698 C CA . LEU A 1 92 ? 43.495 27.438 18.811 1.00 0.00 92 LEU A CA 1
ATOM 699 C C . LEU A 1 92 ? 44.346 26.534 17.941 1.00 0.00 92 LEU A C 1
ATOM 700 O O . LEU A 1 92 ? 45.351 27.018 17.373 1.00 0.00 92 LEU A O 1
ATOM 705 N N . GLY A 1 93 ? 43.959 25.289 17.907 1.00 0.00 93 GLY A N 1
ATOM 706 C CA . GLY A 1 93 ? 44.772 24.317 17.083 1.00 0.00 93 GLY A CA 1
ATOM 707 C C . GLY A 1 93 ? 43.952 23.072 16.896 1.00 0.00 93 GLY A C 1
ATOM 708 O O . GLY A 1 93 ? 42.719 23.058 17.146 1.00 0.00 93 GLY A O 1
ATOM 709 N N . ASP A 1 94 ? 44.652 22.032 16.509 1.00 0.00 94 ASP A N 1
ATOM 710 C CA . ASP A 1 94 ? 44.041 20.714 16.202 1.00 0.00 94 ASP A CA 1
ATOM 711 C C . ASP A 1 94 ? 44.989 19.610 16.651 1.00 0.00 94 ASP A C 1
ATOM 712 O O . ASP A 1 94 ? 46.006 19.425 16.003 1.00 0.00 94 ASP A O 1
ATOM 717 N N . ALA A 1 95 ? 44.658 18.980 17.771 1.00 0.00 95 ALA A N 1
ATOM 718 C CA . ALA A 1 95 ? 45.478 17.921 18.373 1.00 0.00 95 ALA A CA 1
ATOM 719 C C . ALA A 1 95 ? 45.465 16.641 17.549 1.00 0.00 95 ALA A C 1
ATOM 720 O O . ALA A 1 95 ? 46.400 15.836 17.629 1.00 0.00 95 ALA A O 1
ATOM 722 N N . GLU A 1 96 ? 44.429 16.480 16.731 1.00 0.00 96 GLU A N 1
ATOM 723 C CA . GLU A 1 96 ? 44.315 15.269 15.884 1.00 0.00 96 GLU A CA 1
ATOM 724 C C . GLU A 1 96 ? 45.084 15.372 14.600 1.00 0.00 96 GLU A C 1
ATOM 725 O O . GLU A 1 96 ? 45.802 14.429 14.185 1.00 0.00 96 GLU A O 1
ATOM 731 N N . GLY A 1 97 ? 44.995 16.509 13.946 1.00 0.00 97 GLY A N 1
ATOM 732 C CA . GLY A 1 97 ? 45.713 16.812 12.719 1.00 0.00 97 GLY A CA 1
ATOM 733 C C . GLY A 1 97 ? 47.175 17.154 12.906 1.00 0.00 97 GLY A C 1
ATOM 734 O O . GLY A 1 97 ? 47.983 16.885 11.997 1.00 0.00 97 GLY A O 1
ATOM 735 N N . TYR A 1 98 ? 47.544 17.730 14.048 1.00 0.00 98 TYR A N 1
ATOM 736 C CA . TYR A 1 98 ? 48.911 18.184 14.321 1.00 0.00 98 TYR A CA 1
ATOM 737 C C . TYR A 1 98 ? 49.362 17.769 15.713 1.00 0.00 98 TYR A C 1
ATOM 738 O O . TYR A 1 98 ? 49.629 18.658 16.577 1.00 0.00 98 TYR A O 1
ATOM 747 N N . PRO A 1 99 ? 49.438 16.475 15.895 1.00 0.00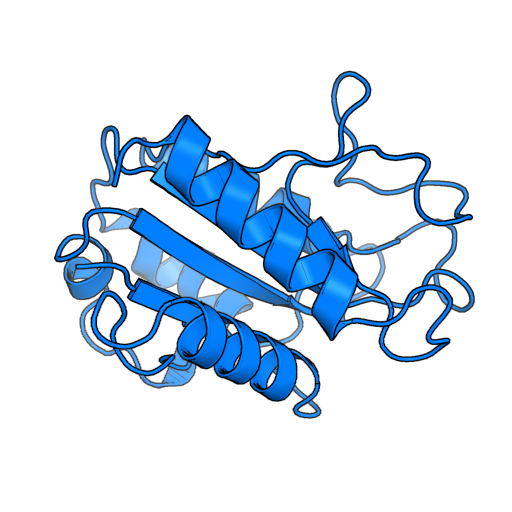 99 PRO A N 1
ATOM 748 C CA . PRO A 1 99 ? 49.801 15.899 17.191 1.00 0.00 99 PRO A CA 1
ATOM 749 C C . PRO A 1 99 ? 51.174 16.329 17.668 1.00 0.00 99 PRO A C 1
ATOM 750 O O . PRO A 1 99 ? 51.390 16.368 18.885 1.00 0.00 99 PRO A O 1
ATOM 754 N N . ASP A 1 100 ? 52.057 16.651 16.714 1.00 0.00 100 ASP A N 1
ATOM 755 C CA . ASP A 1 100 ? 53.431 17.042 17.089 1.00 0.00 100 ASP A CA 1
ATOM 756 C C . ASP A 1 100 ? 53.659 18.531 17.066 1.00 0.00 100 ASP A C 1
ATOM 757 O O . ASP A 1 100 ? 54.823 18.995 17.248 1.00 0.00 100 ASP A O 1
ATOM 762 N N . ASN A 1 101 ? 52.623 19.288 16.731 1.00 0.00 101 ASN A N 1
ATOM 763 C CA . ASN A 1 101 ? 52.719 20.753 16.589 1.00 0.00 101 ASN A CA 1
ATOM 764 C C . 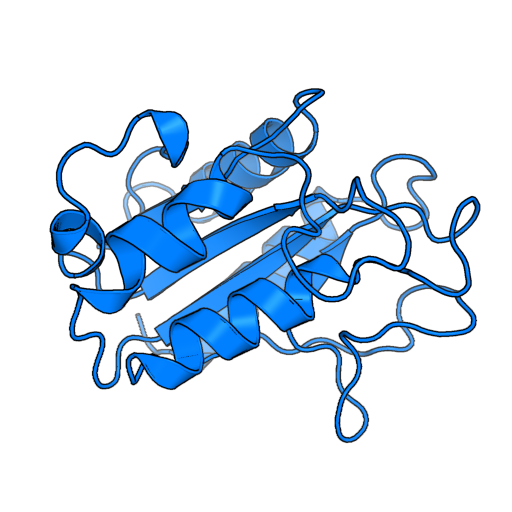ASN A 1 101 ? 51.517 21.466 17.202 1.00 0.00 101 ASN A C 1
ATOM 765 O O . ASN A 1 101 ? 51.085 22.481 16.640 1.00 0.00 101 ASN A O 1
ATOM 770 N N . PHE A 1 102 ? 50.983 20.885 18.254 1.00 0.00 102 PHE A N 1
ATOM 771 C CA . PHE A 1 102 ? 49.756 21.407 18.879 1.00 0.00 102 PHE A CA 1
ATOM 772 C C . PHE A 1 102 ? 49.909 22.789 19.487 1.00 0.00 102 PHE A C 1
ATOM 773 O O . PHE A 1 102 ? 50.621 22.965 20.464 1.00 0.00 102 PHE A O 1
ATOM 781 N N . CYS A 1 103 ? 49.190 23.736 18.907 1.00 0.00 103 CYS A N 1
ATOM 782 C CA . CYS A 1 103 ? 49.146 25.133 19.317 1.00 0.00 103 CYS A CA 1
ATOM 783 C C . CYS A 1 103 ? 50.532 25.729 19.481 1.00 0.00 103 CYS A C 1
ATOM 784 O O . CYS A 1 103 ? 50.786 26.441 20.470 1.00 0.00 103 CYS A O 1
ATOM 787 N N . ASP A 1 104 ? 51.409 25.450 18.515 1.00 0.00 104 ASP A N 1
ATOM 788 C CA . ASP A 1 104 ? 52.782 25.982 18.544 1.00 0.00 104 ASP A CA 1
ATOM 789 C C . ASP A 1 104 ? 52.846 27.516 18.566 1.00 0.00 104 ASP A C 1
ATOM 790 O O . ASP A 1 104 ? 53.857 28.097 19.010 1.00 0.00 104 ASP A O 1
ATOM 795 N N . ALA A 1 105 ? 51.816 28.199 18.066 1.00 0.00 105 ALA A N 1
ATOM 796 C CA . ALA A 1 105 ? 51.879 29.664 18.026 1.00 0.00 105 ALA A CA 1
ATOM 797 C C . ALA A 1 105 ? 51.886 30.289 19.413 1.00 0.00 105 ALA A C 1
ATOM 798 O O . ALA A 1 105 ? 52.363 31.442 19.532 1.00 0.00 105 ALA A O 1
ATOM 800 N N . ILE A 1 106 ? 51.358 29.567 20.408 1.00 0.00 106 ILE A N 1
ATOM 801 C CA . ILE A 1 106 ? 51.339 30.157 21.772 1.00 0.00 106 ILE A CA 1
ATOM 802 C C . ILE A 1 106 ? 52.750 30.548 22.226 1.00 0.00 106 ILE A C 1
ATOM 803 O O . ILE A 1 106 ? 52.960 31.627 22.800 1.00 0.00 106 ILE A O 1
ATOM 808 N N . GLU A 1 107 ? 53.679 29.630 21.982 1.00 0.00 107 GLU A N 1
ATOM 809 C CA . GLU A 1 107 ? 55.077 29.918 22.425 1.00 0.00 107 GLU A CA 1
ATOM 810 C C . GLU A 1 107 ? 55.611 31.188 21.811 1.00 0.00 107 GLU A C 1
ATOM 811 O O . GLU A 1 107 ? 56.317 31.998 22.442 1.00 0.00 107 GLU A O 1
ATOM 817 N N . GLU A 1 108 ? 55.331 31.393 20.516 1.00 0.00 108 GLU A N 1
ATOM 818 C CA . GLU A 1 108 ? 55.840 32.579 19.822 1.00 0.00 108 GLU A CA 1
ATOM 819 C C . GLU A 1 108 ? 55.306 33.854 20.413 1.00 0.00 108 GLU A C 1
ATOM 820 O O . GLU A 1 108 ? 56.056 34.801 20.703 1.00 0.00 108 GLU A O 1
ATOM 826 N N . ILE A 1 109 ? 54.003 33.893 20.658 1.00 0.00 109 ILE A N 1
ATOM 827 C CA . ILE A 1 109 ? 53.386 35.099 21.271 1.00 0.00 109 ILE A CA 1
ATOM 828 C C . ILE A 1 109 ? 53.977 35.309 22.675 1.00 0.00 109 ILE A C 1
ATOM 829 O O . ILE A 1 109 ? 54.295 36.437 23.062 1.00 0.00 109 ILE A O 1
ATOM 834 N N . HIS A 1 110 ? 54.092 34.215 23.386 1.00 0.00 110 HIS A N 1
ATOM 835 C CA . HIS A 1 110 ? 54.638 34.244 24.767 1.00 0.00 110 HIS A CA 1
ATOM 836 C C . HIS A 1 110 ? 56.024 34.899 24.789 1.00 0.00 110 HIS A C 1
ATOM 837 O O . HIS A 1 110 ? 56.279 35.861 25.534 1.00 0.00 110 HIS A O 1
ATOM 844 N N . ASP A 1 111 ? 56.895 34.347 23.937 1.00 0.00 111 ASP A N 1
ATOM 845 C CA . ASP A 1 111 ? 58.300 34.816 23.857 1.00 0.00 111 ASP A CA 1
ATOM 846 C C . ASP A 1 111 ? 58.395 36.256 23.408 1.00 0.00 111 ASP A C 1
ATOM 847 O O . ASP A 1 111 ? 59.184 37.018 23.988 1.00 0.00 111 ASP A O 1
ATOM 852 N N . CYS A 1 112 ? 57.671 36.657 22.368 1.00 0.00 112 CYS A N 1
ATOM 853 C CA . CYS A 1 112 ? 57.722 38.043 21.891 1.00 0.00 112 CYS A CA 1
ATOM 854 C C . CYS A 1 112 ? 57.270 39.064 22.937 1.00 0.00 112 CYS A C 1
ATOM 855 O O . CYS A 1 112 ? 57.823 40.168 23.045 1.00 0.00 112 CYS A O 1
ATOM 858 N N . PHE A 1 113 ? 56.183 38.737 23.636 1.00 0.00 113 PHE A N 1
ATOM 859 C CA . PHE A 1 113 ? 55.668 39.655 24.664 1.00 0.00 113 PHE A CA 1
ATOM 860 C C . PHE A 1 113 ? 56.635 39.699 25.869 1.00 0.00 113 PHE A C 1
ATOM 861 O O . PHE A 1 113 ? 56.844 40.793 26.403 1.00 0.00 113 PHE A O 1
ATOM 869 N N . ALA A 1 114 ? 57.169 38.556 26.227 1.00 0.00 114 ALA A N 1
ATOM 870 C CA . ALA A 1 114 ? 58.103 38.454 27.381 1.00 0.00 114 ALA A CA 1
ATOM 871 C C . ALA A 1 114 ? 59.304 39.347 27.182 1.00 0.00 114 ALA A C 1
ATOM 872 O O . ALA A 1 114 ? 59.858 39.958 28.119 1.00 0.00 114 ALA A O 1
ATOM 874 N N . LYS A 1 115 ? 59.756 39.445 25.943 1.00 0.00 115 LYS A N 1
ATOM 875 C CA . LYS A 1 115 ? 60.938 40.231 25.534 1.00 0.00 115 LYS A CA 1
ATOM 876 C C . LYS A 1 115 ? 60.741 41.711 25.738 1.00 0.00 115 LYS A C 1
ATOM 877 O O . LYS A 1 115 ? 61.663 42.507 25.966 1.00 0.00 115 LYS A O 1
ATOM 883 N N . GLN A 1 116 ? 59.463 42.096 25.704 1.00 0.00 116 GLN A N 1
ATOM 884 C CA . GLN A 1 116 ? 59.044 43.473 25.903 1.00 0.00 116 GLN A CA 1
ATOM 885 C C . GLN A 1 116 ? 58.821 43.766 27.392 1.00 0.00 116 GLN A C 1
ATOM 886 O O . GLN A 1 116 ? 58.465 44.919 27.665 1.00 0.00 116 GLN A O 1
ATOM 892 N N . GLY A 1 117 ? 58.987 42.795 28.245 1.00 0.00 117 GLY A N 1
ATOM 893 C CA . GLY A 1 117 ? 58.828 42.990 29.705 1.00 0.00 117 GLY A CA 1
ATOM 894 C C . GLY A 1 117 ? 57.480 42.541 30.245 1.00 0.00 117 GLY A C 1
ATOM 895 O O . GLY A 1 117 ? 57.207 42.697 31.490 1.00 0.00 117 GLY A O 1
ATOM 896 N N . ALA A 1 118 ? 56.615 42.062 29.370 1.00 0.00 118 ALA A N 1
ATOM 897 C CA . ALA A 1 118 ? 55.281 41.589 29.790 1.00 0.00 118 ALA A CA 1
ATOM 898 C C . ALA A 1 118 ? 55.465 40.387 30.711 1.00 0.00 118 ALA A C 1
ATOM 899 O O . ALA A 1 118 ? 56.501 39.694 30.728 1.00 0.00 118 ALA A O 1
ATOM 901 N N . LYS A 1 119 ? 54.435 40.143 31.495 1.00 0.00 119 LYS A N 1
ATOM 902 C CA . LYS A 1 119 ? 54.403 39.059 32.450 1.00 0.00 119 LYS A CA 1
ATOM 903 C C . LYS A 1 119 ? 53.335 38.053 32.103 1.00 0.00 119 LYS A C 1
ATOM 904 O O . LYS A 1 119 ? 52.147 38.268 32.382 1.00 0.00 119 LYS A O 1
ATOM 910 N N . PRO A 1 120 ? 53.742 36.940 31.478 1.00 0.00 120 PRO A N 1
ATOM 911 C CA . PRO A 1 120 ? 52.789 35.890 31.080 1.00 0.00 120 PRO A CA 1
ATOM 912 C C . PRO A 1 120 ? 52.172 35.192 32.291 1.00 0.00 120 PRO A C 1
ATOM 913 O O . PRO A 1 120 ? 52.865 34.840 33.257 1.00 0.00 120 PRO A O 1
ATOM 917 N N . VAL A 1 121 ? 50.869 35.055 32.240 1.00 0.00 121 VAL A N 1
ATOM 918 C CA . VAL A 1 121 ? 50.023 34.420 33.240 1.00 0.00 121 VAL A CA 1
ATOM 919 C C . VAL A 1 121 ? 49.063 33.419 32.569 1.00 0.00 121 VAL A C 1
ATOM 920 O O . VAL A 1 121 ? 49.025 33.302 31.319 1.00 0.00 121 VAL A O 1
ATOM 924 N N . GLY A 1 122 ? 48.313 32.721 33.399 1.00 0.00 122 GLY A N 1
ATOM 925 C CA . GLY A 1 122 ? 47.322 31.754 32.893 1.00 0.00 122 GLY A CA 1
ATOM 926 C C . GLY A 1 122 ? 47.906 30.524 32.211 1.00 0.00 122 GLY A C 1
ATOM 927 O O . GLY A 1 122 ? 47.449 30.089 31.126 1.00 0.00 122 GLY A O 1
ATOM 928 N N . PHE A 1 123 ? 48.904 29.943 32.865 1.00 0.00 123 PHE A N 1
ATOM 929 C CA . PHE A 1 123 ? 49.489 28.668 32.314 1.00 0.00 123 PHE A CA 1
ATOM 930 C C . PHE A 1 123 ? 48.415 27.594 32.484 1.00 0.00 123 PHE A C 1
ATOM 931 O O . PHE A 1 123 ? 47.500 27.755 33.331 1.00 0.00 123 PHE A O 1
ATOM 939 N N . SER A 1 124 ? 48.485 26.500 31.768 1.00 0.00 124 SER A N 1
ATOM 940 C CA . SER A 1 124 ? 47.474 25.436 31.899 1.00 0.00 124 SER A CA 1
ATOM 941 C C . SER A 1 124 ? 48.135 24.083 31.973 1.00 0.00 124 SER A C 1
ATOM 942 O O . SER A 1 124 ? 49.349 23.893 31.723 1.00 0.00 124 SER A O 1
ATOM 945 N N . ASN A 1 125 ? 47.341 23.097 32.325 1.00 0.00 125 ASN A N 1
ATOM 946 C CA . ASN A 1 125 ? 47.798 21.715 32.484 1.00 0.00 125 ASN A CA 1
ATOM 947 C C . ASN A 1 125 ? 47.989 21.099 31.092 1.00 0.00 125 ASN A C 1
ATOM 948 O O . ASN A 1 125 ? 47.023 21.026 30.330 1.00 0.00 125 ASN A O 1
ATOM 953 N N . PRO A 1 126 ? 49.222 20.728 30.808 1.00 0.00 126 PRO A N 1
ATOM 954 C CA . PRO A 1 126 ? 49.546 20.137 29.483 1.00 0.00 126 PRO A CA 1
ATOM 955 C C . PRO A 1 126 ? 48.822 18.839 29.211 1.00 0.00 126 PRO A C 1
ATOM 956 O O . PRO A 1 126 ? 48.663 18.458 28.034 1.00 0.00 126 PRO A O 1
ATOM 960 N N . ASP A 1 127 ? 48.320 18.160 30.205 1.00 0.00 127 ASP A N 1
ATOM 961 C CA . ASP A 1 127 ? 47.601 16.900 30.069 1.00 0.00 127 ASP A CA 1
ATOM 962 C C . ASP A 1 127 ? 46.152 17.003 29.637 1.00 0.00 127 ASP A C 1
ATOM 963 O O . ASP A 1 127 ? 45.554 15.914 29.410 1.00 0.00 127 ASP A O 1
ATOM 968 N N . ASP A 1 128 ? 45.548 18.155 29.552 1.00 0.00 128 ASP A N 1
ATOM 969 C CA . ASP A 1 128 ? 44.149 18.336 29.222 1.00 0.00 128 ASP A CA 1
ATOM 970 C C . ASP A 1 128 ? 43.762 17.672 27.886 1.00 0.00 128 ASP A C 1
ATOM 971 O O . ASP A 1 128 ? 42.706 17.042 27.813 1.00 0.00 128 ASP A O 1
ATOM 976 N N . TYR A 1 129 ? 44.601 17.857 26.898 1.00 0.00 129 TYR A N 1
ATOM 977 C CA . TYR A 1 129 ? 44.378 17.310 25.551 1.00 0.00 129 TYR A CA 1
ATOM 978 C C . TYR A 1 129 ? 45.427 16.212 25.284 1.00 0.00 129 TYR A C 1
ATOM 979 O O . TYR A 1 129 ? 46.508 16.265 25.824 1.00 0.00 129 TYR A O 1
ATOM 988 N N . ASP A 1 130 ? 45.020 15.323 24.386 1.00 0.00 130 ASP A N 1
ATOM 989 C CA . ASP A 1 130 ? 45.904 14.214 23.971 1.00 0.00 130 ASP A CA 1
ATOM 990 C C . ASP A 1 130 ? 46.610 14.678 22.664 1.00 0.00 130 ASP A C 1
ATOM 991 O O . ASP A 1 130 ? 45.942 14.883 21.664 1.00 0.00 130 ASP A O 1
ATOM 996 N N . TYR A 1 131 ? 47.894 14.835 22.772 1.00 0.00 131 TYR A N 1
ATOM 997 C CA . TYR A 1 131 ? 48.796 15.220 21.686 1.00 0.00 131 TYR A CA 1
ATOM 998 C C . TYR A 1 131 ? 50.182 14.683 22.073 1.00 0.00 131 TYR A C 1
ATOM 999 O O . TYR A 1 131 ? 50.360 14.210 23.221 1.00 0.00 131 TYR A O 1
ATOM 1008 N N . GLU A 1 132 ? 51.104 14.644 21.163 1.00 0.00 132 GLU A N 1
ATOM 1009 C CA . GLU A 1 132 ? 52.445 14.102 21.368 1.00 0.00 132 GLU A CA 1
ATOM 1010 C C . GLU A 1 132 ? 53.418 15.181 21.755 1.00 0.00 132 GLU A C 1
ATOM 1011 O O . GLU A 1 132 ? 54.219 14.966 22.681 1.00 0.00 132 GLU A O 1
ATOM 1017 N N . GLU A 1 133 ? 53.412 16.295 21.033 1.00 0.00 133 GLU A N 1
ATOM 1018 C CA . GLU A 1 133 ? 54.327 17.383 21.391 1.00 0.00 133 GLU A CA 1
ATOM 1019 C C . GLU A 1 133 ? 53.812 18.731 20.948 1.00 0.00 133 GLU A C 1
ATOM 1020 O O . GLU A 1 133 ? 52.954 18.843 20.072 1.00 0.00 133 GLU A O 1
ATOM 1026 N N . SER A 1 134 ? 54.403 19.752 21.578 1.00 0.00 134 SER A N 1
ATOM 1027 C CA . SER A 1 134 ? 54.092 21.158 21.306 1.00 0.00 134 SER A CA 1
ATOM 1028 C C . SER A 1 134 ? 55.274 21.998 21.789 1.00 0.00 134 SER A C 1
ATOM 1029 O O . SER A 1 134 ? 55.865 21.695 22.846 1.00 0.00 134 SER A O 1
ATOM 1032 N N . LYS A 1 135 ? 55.573 23.014 21.021 1.00 0.00 135 LYS A N 1
ATOM 1033 C CA . LYS A 1 135 ? 56.641 23.980 21.368 1.00 0.00 135 LYS A CA 1
ATOM 1034 C C . LYS A 1 135 ? 56.132 24.879 22.505 1.00 0.00 135 LYS A C 1
ATOM 1035 O O . LYS A 1 135 ? 56.914 25.577 23.113 1.00 0.00 135 LYS A O 1
ATOM 1041 N N . SER A 1 136 ? 54.842 24.830 22.795 1.00 0.00 136 SER A N 1
ATOM 1042 C CA . SER A 1 136 ? 54.206 25.655 23.817 1.00 0.00 136 SER A CA 1
ATOM 1043 C C . SER A 1 136 ? 54.200 25.030 25.215 1.00 0.00 136 SER A C 1
ATOM 1044 O O . SER A 1 136 ? 53.596 25.636 26.142 1.00 0.00 136 SER A O 1
ATOM 1047 N N . VAL A 1 137 ? 54.823 23.888 25.363 1.00 0.00 137 VAL A N 1
ATOM 1048 C CA . VAL A 1 137 ? 54.931 23.209 26.693 1.00 0.00 137 VAL A CA 1
ATOM 1049 C C . VAL A 1 137 ? 56.399 23.487 27.114 1.00 0.00 137 VAL A C 1
ATOM 1050 O O . VAL A 1 137 ? 57.327 23.277 26.307 1.00 0.00 137 VAL A O 1
ATOM 1054 N N . ARG A 1 138 ? 56.552 24.029 28.290 1.00 0.00 138 ARG A N 1
ATOM 1055 C CA . ARG A 1 138 ? 57.842 24.400 28.847 1.00 0.00 138 ARG A CA 1
ATOM 1056 C C . ARG A 1 138 ? 57.817 24.225 30.364 1.00 0.00 138 ARG A C 1
ATOM 1057 O O . ARG A 1 138 ? 56.952 24.742 31.069 1.00 0.00 138 ARG A O 1
ATOM 1065 N N . ASP A 1 139 ? 58.764 23.438 30.836 1.00 0.00 139 ASP A N 1
ATOM 1066 C CA . ASP A 1 139 ? 58.872 23.209 32.291 1.00 0.00 139 ASP A CA 1
ATOM 1067 C C . ASP A 1 139 ? 57.664 22.486 32.853 1.00 0.00 139 ASP A C 1
ATOM 1068 O O . ASP A 1 139 ? 57.347 22.725 34.030 1.00 0.00 139 ASP A O 1
ATOM 1073 N N . GLY A 1 140 ? 56.991 21.681 32.081 1.00 0.00 140 GLY A N 1
ATOM 1074 C CA . GLY A 1 140 ? 55.834 20.909 32.535 1.00 0.00 140 GLY A CA 1
ATOM 1075 C C . GLY A 1 140 ? 54.530 21.661 32.524 1.00 0.00 140 GLY A C 1
ATOM 1076 O O . GLY A 1 140 ? 53.539 21.246 33.155 1.00 0.00 140 GLY A O 1
ATOM 1077 N N . LYS A 1 141 ? 54.505 22.784 31.813 1.00 0.00 141 LYS A N 1
ATOM 1078 C CA . LYS A 1 141 ? 53.253 23.570 31.751 1.00 0.00 141 LYS A CA 1
ATOM 1079 C C . LYS A 1 141 ? 53.056 24.132 30.353 1.00 0.00 141 LYS A C 1
ATOM 1080 O O . LYS A 1 141 ? 54.022 24.342 29.637 1.00 0.00 141 LYS A O 1
ATOM 1086 N N . PHE A 1 142 ? 51.803 24.381 30.052 1.00 0.00 142 PHE A N 1
ATOM 1087 C CA . PHE A 1 142 ? 51.447 24.972 28.705 1.00 0.00 142 PHE A CA 1
ATOM 1088 C C . PHE A 1 142 ? 51.536 26.461 28.989 1.00 0.00 142 PHE A C 1
ATOM 1089 O O . PHE A 1 142 ? 50.958 26.886 30.029 1.00 0.00 142 PHE A O 1
ATOM 1097 N N . LEU A 1 143 ? 52.172 27.237 28.159 1.00 0.00 143 LEU A N 1
ATOM 1098 C CA . LEU A 1 143 ? 52.369 28.653 28.296 1.00 0.00 143 LEU A CA 1
ATOM 1099 C C . LEU A 1 143 ? 51.148 29.518 28.046 1.00 0.00 143 LEU A C 1
ATOM 1100 O O . LEU A 1 143 ? 51.282 30.748 27.955 1.00 0.00 143 LEU A O 1
ATOM 1105 N N . GLY A 1 144 ? 50.030 28.878 27.994 1.00 0.00 144 GLY A N 1
ATOM 1106 C CA . GLY A 1 144 ? 48.733 29.615 27.767 1.00 0.00 144 GLY A CA 1
ATOM 1107 C C . GLY A 1 144 ? 47.652 28.526 27.767 1.00 0.00 144 GLY A C 1
ATOM 1108 O O . GLY A 1 144 ? 47.906 27.384 28.216 1.00 0.00 144 GLY A O 1
ATOM 1109 N N . LEU A 1 145 ? 46.495 28.873 27.250 1.00 0.00 145 LEU A N 1
ATOM 1110 C CA . LEU A 1 145 ? 45.402 27.911 27.182 1.00 0.00 145 LEU A CA 1
ATOM 1111 C C . LEU A 1 145 ? 45.211 27.462 25.716 1.00 0.00 145 LEU A C 1
ATOM 1112 O O . LEU A 1 145 ? 44.753 28.307 24.948 1.00 0.00 145 LEU A O 1
ATOM 1117 N N . PRO A 1 146 ? 45.497 26.222 25.466 1.00 0.00 146 PRO A N 1
ATOM 1118 C CA . PRO A 1 146 ? 45.275 25.665 24.107 1.00 0.00 146 PRO A CA 1
ATOM 1119 C C . PRO A 1 146 ? 43.800 25.284 23.982 1.00 0.00 146 PRO A C 1
ATOM 1120 O O . PRO A 1 146 ? 43.183 24.811 24.965 1.00 0.00 146 PRO A O 1
ATOM 1124 N N . LEU A 1 147 ? 43.234 25.421 22.789 1.00 0.00 147 LEU A N 1
ATOM 1125 C CA . LEU A 1 147 ? 41.835 25.025 22.550 1.00 0.00 147 LEU A CA 1
ATOM 1126 C C . LEU A 1 147 ? 41.759 24.308 21.186 1.00 0.00 147 LEU A C 1
ATOM 1127 O O . LEU A 1 147 ? 42.427 24.786 20.254 1.00 0.00 147 LEU A O 1
ATOM 1132 N N . ASP A 1 148 ? 40.965 23.267 21.152 1.00 0.00 148 ASP A N 1
ATOM 1133 C CA . ASP A 1 148 ? 40.761 22.511 19.896 1.00 0.00 148 ASP A CA 1
ATOM 1134 C C . ASP A 1 148 ? 39.261 22.633 19.527 1.00 0.00 148 ASP A C 1
ATOM 1135 O O . ASP A 1 148 ? 38.422 21.930 20.135 1.00 0.00 148 ASP A O 1
ATOM 1140 N N . MET A 1 149 ? 39.007 23.541 18.623 1.00 0.00 149 MET A N 1
ATOM 1141 C CA . MET A 1 149 ? 37.614 23.800 18.169 1.00 0.00 149 MET A CA 1
ATOM 1142 C C . MET A 1 149 ? 37.297 22.960 16.930 1.00 0.00 149 MET A C 1
ATOM 1143 O O . MET A 1 149 ? 36.171 23.062 16.401 1.00 0.00 149 MET A O 1
ATOM 1148 N N . VAL A 1 150 ? 38.301 22.203 16.486 1.00 0.00 150 VAL A N 1
ATOM 1149 C CA . VAL A 1 150 ? 38.085 21.314 15.327 1.00 0.00 150 VAL A CA 1
ATOM 1150 C C . VAL A 1 150 ? 37.443 20.015 15.810 1.00 0.00 150 VAL A C 1
ATOM 1151 O O . VAL A 1 150 ? 36.445 19.556 15.213 1.00 0.00 150 VAL A O 1
ATOM 1155 N N . ASN A 1 151 ? 38.021 19.410 16.827 1.00 0.00 151 ASN A N 1
ATOM 1156 C CA . ASN A 1 151 ? 37.583 18.135 17.379 1.00 0.00 151 ASN A CA 1
ATOM 1157 C C . ASN A 1 151 ? 36.674 18.253 18.589 1.00 0.00 151 ASN A C 1
ATOM 1158 O O . ASN A 1 151 ? 36.012 17.232 18.902 1.00 0.00 151 ASN A O 1
ATOM 1163 N N . ASP A 1 152 ? 36.648 19.400 19.226 1.00 0.00 152 ASP A N 1
ATOM 1164 C CA . ASP A 1 152 ? 35.784 19.630 20.391 1.00 0.00 152 ASP A CA 1
ATOM 1165 C C . ASP A 1 152 ? 35.866 18.575 21.459 1.00 0.00 152 ASP A C 1
ATOM 1166 O O . ASP A 1 152 ? 34.805 18.077 21.936 1.00 0.00 152 ASP A O 1
ATOM 1171 N N . GLN A 1 153 ? 37.061 18.194 21.863 1.00 0.00 153 GLN A N 1
ATOM 1172 C CA . GLN A 1 153 ? 37.297 17.178 22.874 1.00 0.00 153 GLN A CA 1
ATOM 1173 C C . GLN A 1 153 ? 36.782 17.676 24.249 1.00 0.00 153 GLN A C 1
ATOM 1174 O O . GLN A 1 153 ? 36.394 16.876 25.102 1.00 0.00 153 GLN A O 1
ATOM 1180 N N . ILE A 1 154 ? 36.807 18.966 24.448 1.00 0.00 154 ILE A N 1
ATOM 1181 C CA . ILE A 1 154 ? 36.400 19.649 25.676 1.00 0.00 154 ILE A CA 1
ATOM 1182 C C . ILE A 1 154 ? 35.529 20.850 25.323 1.00 0.00 154 ILE A C 1
ATOM 1183 O O . ILE A 1 154 ? 35.911 21.695 24.505 1.00 0.00 154 ILE A O 1
ATOM 1188 N N . PRO A 1 155 ? 34.353 20.914 25.937 1.00 0.00 155 PRO A N 1
ATOM 1189 C CA . PRO A 1 155 ? 33.431 22.032 25.693 1.00 0.00 155 PRO A CA 1
ATOM 1190 C C . PRO A 1 155 ? 34.163 23.351 25.977 1.00 0.00 155 PRO A C 1
ATOM 1191 O O . PRO A 1 155 ? 34.728 23.546 27.062 1.00 0.00 155 PRO A O 1
ATOM 1195 N N . MET A 1 156 ? 34.194 24.244 25.022 1.00 0.00 156 MET A N 1
ATOM 1196 C CA . MET A 1 156 ? 34.868 25.538 25.034 1.00 0.00 156 MET A CA 1
ATOM 1197 C C . MET A 1 156 ? 34.468 26.466 26.176 1.00 0.00 156 MET A C 1
ATOM 1198 O O . MET A 1 156 ? 35.345 26.910 26.954 1.00 0.00 156 MET A O 1
ATOM 1203 N N . GLU A 1 157 ? 33.177 26.754 26.278 1.00 0.00 157 GLU A N 1
ATOM 1204 C CA . GLU A 1 157 ? 32.681 27.672 27.324 1.00 0.00 157 GLU A CA 1
ATOM 1205 C C . GLU A 1 157 ? 33.158 27.369 28.733 1.00 0.00 157 GLU A C 1
ATOM 1206 O O . GLU A 1 157 ? 33.635 28.273 29.449 1.00 0.00 157 GLU A O 1
ATOM 1212 N N . LYS A 1 158 ? 32.999 26.124 29.199 1.00 0.00 158 LYS A N 1
ATOM 1213 C CA . LYS A 1 158 ? 33.406 25.772 30.569 1.00 0.00 158 LYS A CA 1
ATOM 1214 C C . LYS A 1 158 ? 34.913 25.909 30.790 1.00 0.00 158 LYS A C 1
ATOM 1215 O O . LYS A 1 158 ? 35.383 26.422 31.819 1.00 0.00 158 LYS A O 1
ATOM 1221 N N . ARG A 1 159 ? 35.637 25.504 29.779 1.00 0.00 159 ARG A N 1
ATOM 1222 C CA . ARG A 1 159 ? 37.138 25.538 29.819 1.00 0.00 159 ARG A CA 1
ATOM 1223 C C . ARG A 1 159 ? 37.653 26.940 29.830 1.00 0.00 159 ARG A C 1
ATOM 1224 O O . ARG A 1 159 ? 38.517 27.311 30.671 1.00 0.00 159 ARG A O 1
ATOM 1232 N N . VAL A 1 160 ? 37.125 27.804 28.972 1.00 0.00 160 VAL A N 1
ATOM 1233 C CA . VAL A 1 160 ? 37.557 29.205 28.892 1.00 0.00 160 VAL A CA 1
ATOM 1234 C C . VAL A 1 160 ? 37.144 29.996 30.120 1.00 0.00 160 VAL A C 1
ATOM 1235 O O . VAL A 1 160 ? 37.920 30.787 30.637 1.00 0.00 160 VAL A O 1
ATOM 1239 N N . ALA A 1 161 ? 35.911 29.781 30.586 1.00 0.00 161 ALA A N 1
ATOM 1240 C CA . ALA A 1 161 ? 35.389 30.529 31.740 1.00 0.00 161 ALA A CA 1
ATOM 1241 C C . ALA A 1 161 ? 36.229 30.250 32.990 1.00 0.00 161 ALA A C 1
ATOM 1242 O O . ALA A 1 161 ? 36.585 31.188 33.717 1.00 0.00 161 ALA A O 1
ATOM 1244 N N . GLY A 1 162 ? 36.572 29.010 33.177 1.00 0.00 162 GLY A N 1
ATOM 1245 C CA . GLY A 1 162 ? 37.411 28.556 34.320 1.00 0.00 162 GLY A CA 1
ATOM 1246 C C . GLY A 1 162 ? 38.790 29.181 34.257 1.00 0.00 162 GLY A C 1
ATOM 1247 O O . GLY A 1 162 ? 39.369 29.601 35.257 1.00 0.00 162 GLY A O 1
ATOM 1248 N N . TRP A 1 163 ? 39.344 29.210 33.047 1.00 0.00 163 TRP A N 1
ATOM 1249 C CA . TRP A 1 163 ? 40.653 29.801 32.780 1.00 0.00 163 TRP A CA 1
ATOM 1250 C C . TRP A 1 163 ? 40.596 31.295 33.018 1.00 0.00 163 TRP A C 1
ATOM 1251 O O . TRP A 1 163 ? 41.479 31.837 33.712 1.00 0.00 163 TRP A O 1
ATOM 1262 N N . VAL A 1 164 ? 39.572 31.974 32.495 1.00 0.00 164 VAL A N 1
ATOM 1263 C CA . VAL A 1 164 ? 39.445 33.419 32.717 1.00 0.00 164 VAL A CA 1
ATOM 1264 C C . VAL A 1 164 ? 39.458 33.722 34.229 1.00 0.00 164 VAL A C 1
ATOM 1265 O O . VAL A 1 164 ? 40.125 34.674 34.689 1.00 0.00 164 VAL A O 1
ATOM 1269 N N . GLU A 1 165 ? 38.670 32.926 34.939 1.00 0.00 165 GLU A N 1
ATOM 1270 C CA . GLU A 1 165 ? 38.549 33.102 36.411 1.00 0.00 165 GLU A CA 1
ATOM 1271 C C . GLU A 1 165 ? 39.909 32.975 37.087 1.00 0.00 165 GLU A C 1
ATOM 1272 O O . GLU A 1 165 ? 40.221 33.820 37.962 1.00 0.00 165 GLU A O 1
ATOM 1278 N N . ALA A 1 166 ? 40.640 31.940 36.672 1.00 0.00 166 ALA A N 1
ATOM 1279 C CA . ALA A 1 166 ? 41.994 31.715 37.235 1.00 0.00 166 ALA A CA 1
ATOM 1280 C C . ALA A 1 166 ? 42.910 32.887 36.957 1.00 0.00 166 ALA A C 1
ATOM 1281 O O . ALA A 1 166 ? 43.743 33.287 37.792 1.00 0.00 166 ALA A O 1
ATOM 1283 N N . VAL A 1 167 ? 42.795 33.444 35.740 1.00 0.00 167 VAL A N 1
ATOM 1284 C CA . VAL A 1 167 ? 43.647 34.591 35.348 1.00 0.00 167 VAL A CA 1
ATOM 1285 C C . VAL A 1 167 ? 43.348 35.841 36.161 1.00 0.00 167 VAL A C 1
ATOM 1286 O O . VAL A 1 167 ? 44.251 36.549 36.633 1.00 0.00 167 VAL A O 1
ATOM 1290 N N . VAL A 1 168 ? 42.071 36.100 36.348 1.00 0.00 168 VAL A N 1
ATOM 1291 C CA . VAL A 1 168 ? 41.613 37.277 37.110 1.00 0.00 168 VAL A CA 1
ATOM 1292 C C . VAL A 1 168 ? 42.077 37.125 38.571 1.00 0.00 168 VAL A C 1
ATOM 1293 O O . VAL A 1 168 ? 42.509 38.131 39.184 1.00 0.00 168 VAL A O 1
ATOM 1297 N N . SER A 1 169 ? 42.039 35.924 39.076 1.00 0.00 169 SER A N 1
ATOM 1298 C CA . SER A 1 169 ? 42.497 35.661 40.457 1.00 0.00 169 SER A CA 1
ATOM 1299 C C . SER A 1 169 ? 43.997 35.910 40.548 1.00 0.00 169 SER A C 1
ATOM 1300 O O . SER A 1 169 ? 44.467 36.535 41.509 1.00 0.00 169 SER A O 1
ATOM 1303 N N . GLU A 1 170 ? 44.741 35.299 39.633 1.00 0.00 170 GLU A N 1
ATOM 1304 C CA . GLU A 1 170 ? 46.184 35.407 39.616 1.00 0.00 170 GLU A CA 1
ATOM 1305 C C . GLU A 1 170 ? 46.686 36.828 39.542 1.00 0.00 170 GLU A C 1
ATOM 1306 O O . GLU A 1 170 ? 47.652 37.208 40.247 1.00 0.00 170 GLU A O 1
ATOM 1312 N N . THR A 1 171 ? 46.037 37.633 38.696 1.00 0.00 171 THR A N 1
ATOM 1313 C CA . THR A 1 171 ? 46.451 39.010 38.480 1.00 0.00 171 THR A CA 1
ATOM 1314 C C . THR A 1 171 ? 45.866 40.031 39.434 1.00 0.00 171 THR A C 1
ATOM 1315 O O . THR A 1 171 ? 46.482 41.105 39.559 1.00 0.00 171 THR A O 1
ATOM 1319 N N . GLY A 1 172 ? 44.747 39.718 40.048 1.00 0.00 172 GLY A N 1
ATOM 1320 C CA . GLY A 1 172 ? 44.111 40.592 41.009 1.00 0.00 172 GLY A CA 1
ATOM 1321 C C . GLY A 1 172 ? 43.336 41.725 40.355 1.00 0.00 172 GLY A C 1
ATOM 1322 O O . GLY A 1 172 ? 42.903 42.673 41.026 1.00 0.00 172 GLY A O 1
ATOM 1323 N N . VAL A 1 173 ? 43.170 41.623 39.059 1.00 0.00 173 VAL A N 1
ATOM 1324 C CA . VAL A 1 173 ? 42.465 42.682 38.286 1.00 0.00 173 VAL A CA 1
ATOM 1325 C C . VAL A 1 173 ? 40.977 42.629 38.508 1.00 0.00 173 VAL A C 1
ATOM 1326 O O . VAL A 1 173 ? 40.310 43.615 38.105 1.00 0.00 173 VAL A O 1
#

Radius of gyration: 14.48 Å; Cα contacts (8 Å, |Δi|>4): 368; chains: 1; bounding box: 30×38×32 Å

Secondary structure (DSSP, 8-state):
-EEEEE--SSSHHHHHHHHHHHHHGGGBPPPEEGGG-S-GGGGGG-SEEEEEEE--STT-SS--S-STHHHHHHHTGGG---TT-EEEEEEEE-TTT-TTSTTTHHHHHHHHHHHTT-EEE--B-GGGS--S--TTEETTEESSEEEETTT-SS-HHHHHHHHHHHHHHHHT-

CATH classification: 3.40.50.360

Foldseek 3Di:
DEAEEEWEDPCPQVVLSQLLCVLCDPLYDRYYYPVPDDAPQVVQVDQEYEYEAEADQPPDPAPGRVTPVRCCLPPPLVPYQAAAREYAYEYEYACVVCLAAARQVLVVVLVSVVVSNYHYDLWAQPPPDHGDHHNQADPRIGSHHYHYPPVCPDPSNVSSSVSSVRRCVVSVD